Protein AF-A0A0B1T5W8-F1 (afdb_monomer_lite)

Sequence (127 aa):
MLEKVLCLLLAILAVNAQQQIPCGLPPFTSRMPQKQAEQLTQVWANYRNGTPCTAEQKRTTEIIGSLTEEERNAVFDEGQDGIPVEDQFDTTPEFIKSLSPEVRNGFDAIWMDPELTDQDKVSFGSQ

Foldseek 3Di:
DVVVVVVVVVVVVPPDPPVPDDDAQDPLLVQADPVLSVVLCVLRVPDDPPDDCVSSVVVNVVSLVPDDPVRNCSSPVDPDPPPPPPPVPPVDDVVLVPDDPVVNVVLCCLVVDPVDDPVRSVVVVPD

pLDDT: mean 79.49, std 16.27, range [47.09, 95.12]

Structure (mmCIF, N/CA/C/O backbone):
data_AF-A0A0B1T5W8-F1
#
_entry.id   AF-A0A0B1T5W8-F1
#
loop_
_atom_site.group_PDB
_atom_site.id
_atom_site.type_symbol
_atom_site.label_atom_id
_atom_site.label_alt_id
_atom_site.label_comp_id
_atom_site.label_asym_id
_atom_site.label_entity_id
_atom_site.label_seq_id
_atom_site.pdbx_PDB_ins_code
_atom_site.Cartn_x
_atom_site.Cartn_y
_atom_site.Cartn_z
_atom_site.occupancy
_atom_site.B_iso_or_equiv
_atom_site.auth_seq_id
_atom_site.auth_comp_id
_atom_site.auth_asym_id
_atom_site.auth_atom_id
_atom_site.pdbx_PDB_model_num
ATOM 1 N N . MET A 1 1 ? 45.057 8.709 16.694 1.00 57.62 1 MET A N 1
ATOM 2 C CA . MET A 1 1 ? 44.213 9.575 15.833 1.00 57.62 1 MET A CA 1
ATOM 3 C C . MET A 1 1 ? 43.598 8.785 14.680 1.00 57.62 1 MET A C 1
ATOM 5 O O . MET A 1 1 ? 42.393 8.862 14.513 1.00 57.62 1 MET A O 1
ATOM 9 N N . LEU A 1 2 ? 44.378 7.973 13.955 1.00 55.84 2 LEU A N 1
ATOM 10 C CA . LEU A 1 2 ? 43.911 7.163 12.818 1.00 55.84 2 LEU A CA 1
ATOM 11 C C . LEU A 1 2 ? 42.876 6.076 13.190 1.00 55.84 2 LEU A C 1
ATOM 13 O O . LEU A 1 2 ? 41.911 5.865 12.467 1.00 55.84 2 LEU A O 1
ATOM 17 N N . GLU A 1 3 ? 43.022 5.460 14.364 1.00 54.47 3 GLU A N 1
ATOM 18 C CA . GLU A 1 3 ? 42.133 4.390 14.854 1.00 54.47 3 GLU A CA 1
ATOM 19 C C . GLU A 1 3 ? 4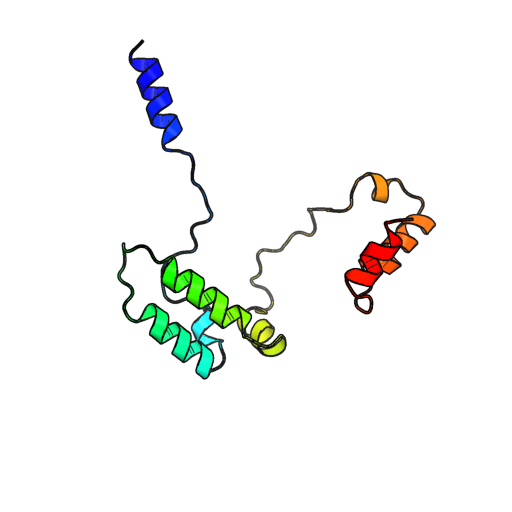0.693 4.870 15.128 1.00 54.47 3 GLU A C 1
ATOM 21 O O . GLU A 1 3 ? 39.723 4.193 14.803 1.00 54.47 3 GLU A O 1
ATOM 26 N N . LYS A 1 4 ? 40.538 6.099 15.644 1.00 54.41 4 LYS A N 1
ATOM 27 C CA . LYS A 1 4 ? 39.221 6.713 15.888 1.00 54.41 4 LYS A CA 1
ATOM 28 C C . LYS A 1 4 ? 38.522 7.115 14.586 1.00 54.41 4 LYS A C 1
ATOM 30 O O . LYS A 1 4 ? 37.302 7.036 14.505 1.00 54.41 4 LYS A O 1
ATOM 35 N N . VAL A 1 5 ? 39.296 7.516 13.573 1.00 59.69 5 VAL A N 1
ATOM 36 C CA . VAL A 1 5 ? 38.782 7.860 12.236 1.00 59.69 5 VAL A CA 1
ATOM 37 C C . VAL A 1 5 ? 38.304 6.604 11.505 1.00 59.69 5 VAL A C 1
ATOM 39 O O . VAL A 1 5 ? 37.260 6.645 10.864 1.00 59.69 5 VAL A O 1
ATOM 42 N N . LEU A 1 6 ? 39.001 5.474 11.664 1.00 59.00 6 LEU A N 1
ATOM 43 C CA . LEU A 1 6 ? 38.588 4.193 11.087 1.00 59.00 6 LEU A CA 1
ATOM 44 C C . LEU A 1 6 ? 37.260 3.694 11.684 1.00 59.00 6 LEU A C 1
ATOM 46 O O . LEU A 1 6 ? 36.373 3.298 10.935 1.00 59.00 6 LEU A O 1
ATOM 50 N N . CYS A 1 7 ? 37.075 3.789 13.006 1.00 55.28 7 CYS A N 1
ATOM 51 C CA . CYS A 1 7 ? 35.799 3.436 13.643 1.00 55.28 7 CYS A CA 1
ATOM 52 C C . CYS A 1 7 ? 34.645 4.365 13.235 1.00 55.28 7 CYS A C 1
ATOM 54 O O . CYS A 1 7 ? 33.532 3.893 13.023 1.00 55.28 7 CYS A O 1
ATOM 56 N N . LEU A 1 8 ? 34.902 5.669 13.082 1.00 54.25 8 LEU A N 1
ATOM 57 C CA . LEU A 1 8 ? 33.902 6.622 12.584 1.00 54.25 8 LEU A CA 1
ATOM 58 C C . LEU A 1 8 ? 33.515 6.340 11.124 1.00 54.25 8 LEU A C 1
ATOM 60 O O . LEU A 1 8 ? 32.337 6.409 10.793 1.00 54.25 8 LEU A O 1
ATOM 64 N N . LEU A 1 9 ? 34.468 5.956 10.267 1.00 54.38 9 LEU A N 1
ATOM 65 C CA . LEU A 1 9 ? 34.186 5.561 8.881 1.00 54.38 9 LEU A CA 1
ATOM 66 C C . LEU A 1 9 ? 33.407 4.240 8.788 1.00 54.38 9 LEU A C 1
ATOM 68 O O . LEU A 1 9 ? 32.531 4.116 7.937 1.00 54.38 9 LEU A O 1
ATOM 72 N N . LEU A 1 10 ? 33.669 3.279 9.679 1.00 56.25 10 LEU A N 1
ATOM 73 C CA . LEU A 1 10 ? 32.909 2.025 9.740 1.00 56.25 10 LEU A CA 1
ATOM 74 C C . LEU A 1 10 ? 31.481 2.229 10.273 1.00 56.25 10 LEU A C 1
ATOM 76 O O . LEU A 1 10 ? 30.556 1.583 9.789 1.00 56.25 10 LEU A O 1
ATOM 80 N N . ALA A 1 11 ? 31.274 3.160 11.209 1.00 49.84 11 ALA A N 1
ATOM 81 C CA . ALA A 1 11 ? 29.947 3.467 11.746 1.00 49.84 11 ALA A CA 1
ATOM 82 C C . ALA A 1 11 ? 29.019 4.152 10.722 1.00 49.84 11 ALA A C 1
ATOM 84 O O . ALA A 1 11 ? 27.809 3.937 10.758 1.00 49.84 11 ALA A O 1
ATOM 85 N N . ILE A 1 12 ? 29.564 4.929 9.776 1.00 50.50 12 ILE A N 1
ATOM 86 C CA . ILE A 1 12 ? 28.768 5.602 8.730 1.00 50.50 12 ILE A CA 1
ATOM 87 C C . ILE A 1 12 ? 28.175 4.595 7.722 1.00 50.50 12 ILE A C 1
ATOM 89 O O . ILE A 1 12 ? 27.144 4.873 7.115 1.00 50.50 12 ILE A O 1
ATOM 93 N N . LEU A 1 13 ? 28.752 3.396 7.577 1.00 48.97 13 LEU A N 1
ATOM 94 C CA . LEU A 1 13 ? 28.234 2.362 6.668 1.00 48.97 13 LEU A CA 1
ATOM 95 C C . LEU A 1 13 ? 27.066 1.543 7.251 1.00 48.97 13 LEU A C 1
ATOM 97 O O . LEU A 1 13 ? 26.476 0.741 6.532 1.00 48.97 13 LEU A O 1
ATOM 101 N N . ALA A 1 14 ? 26.711 1.733 8.527 1.00 50.97 14 ALA A N 1
ATOM 102 C CA . ALA A 1 14 ? 25.687 0.939 9.216 1.00 50.97 14 ALA A CA 1
ATOM 103 C C . ALA A 1 14 ? 24.286 1.586 9.244 1.00 50.97 14 ALA A C 1
ATOM 105 O O . ALA A 1 14 ? 23.410 1.117 9.969 1.00 50.97 14 ALA A O 1
ATOM 106 N N . VAL A 1 15 ? 24.043 2.653 8.474 1.00 48.34 15 VAL A N 1
ATOM 107 C CA . VAL A 1 15 ? 22.740 3.342 8.437 1.00 48.34 15 VAL A CA 1
ATOM 108 C C . VAL A 1 15 ? 22.081 3.159 7.072 1.00 48.34 15 VAL A C 1
ATOM 110 O O . VAL A 1 15 ? 22.175 4.030 6.216 1.00 48.34 15 VAL A O 1
ATOM 113 N N . ASN A 1 16 ? 21.427 2.013 6.862 1.00 48.19 16 ASN A N 1
ATOM 114 C CA . ASN A 1 16 ? 20.161 1.934 6.115 1.00 48.19 16 ASN A CA 1
ATOM 115 C C . ASN A 1 16 ? 19.570 0.517 6.167 1.00 48.19 16 ASN A C 1
ATOM 117 O O . ASN A 1 16 ? 19.496 -0.198 5.171 1.00 48.19 16 ASN A O 1
ATOM 121 N N . ALA A 1 17 ? 19.096 0.106 7.341 1.00 47.78 17 ALA A N 1
ATOM 122 C CA . ALA A 1 17 ? 18.145 -0.998 7.432 1.00 47.78 17 ALA A CA 1
ATOM 123 C C . ALA A 1 17 ? 16.725 -0.472 7.140 1.00 47.78 17 ALA A C 1
ATOM 125 O O . ALA A 1 17 ? 15.829 -0.566 7.971 1.00 47.78 17 ALA A O 1
ATOM 126 N N . GLN A 1 18 ? 16.513 0.125 5.961 1.00 52.44 18 GLN A N 1
ATOM 127 C CA . GLN A 1 18 ? 15.166 0.146 5.387 1.00 52.44 18 GLN A CA 1
ATOM 128 C C . GLN A 1 18 ? 14.806 -1.321 5.162 1.00 52.44 18 GLN A C 1
ATOM 130 O O . GLN A 1 18 ? 15.633 -2.045 4.613 1.00 52.44 18 GLN A O 1
ATOM 135 N N . GLN A 1 19 ? 13.642 -1.783 5.619 1.00 50.22 19 GLN A N 1
ATOM 136 C CA . GLN A 1 19 ? 13.172 -3.137 5.326 1.00 50.22 19 GLN A CA 1
ATOM 137 C C . GLN A 1 19 ? 13.123 -3.308 3.801 1.00 50.22 19 GLN A C 1
ATOM 139 O O . GLN A 1 19 ? 12.191 -2.856 3.142 1.00 50.22 19 GLN A O 1
ATOM 144 N N . GLN A 1 20 ? 14.191 -3.862 3.222 1.00 62.84 20 GLN A N 1
ATOM 145 C CA . GLN A 1 20 ? 14.327 -4.011 1.781 1.00 62.84 20 GLN A CA 1
ATOM 146 C C . GLN A 1 20 ? 13.393 -5.145 1.377 1.00 62.84 20 GLN A C 1
ATOM 148 O O . GLN A 1 20 ? 13.707 -6.317 1.585 1.00 62.84 20 GLN A O 1
ATOM 153 N N . ILE A 1 21 ? 12.225 -4.795 0.835 1.00 77.94 21 ILE A N 1
ATOM 154 C CA . ILE A 1 21 ? 11.339 -5.767 0.195 1.00 77.94 21 ILE A CA 1
ATOM 155 C C . ILE A 1 21 ? 12.173 -6.480 -0.879 1.00 77.94 21 ILE A C 1
ATOM 157 O O . ILE A 1 21 ? 12.786 -5.796 -1.709 1.00 77.94 21 ILE A O 1
ATOM 161 N N . PRO A 1 22 ? 12.248 -7.823 -0.869 1.00 85.25 22 PRO A N 1
ATOM 162 C CA . PRO A 1 22 ? 13.078 -8.546 -1.816 1.00 85.25 22 PRO A CA 1
ATOM 163 C C . PRO A 1 22 ? 12.623 -8.239 -3.242 1.00 85.25 22 PRO A C 1
ATOM 165 O O . PRO A 1 22 ? 11.434 -8.270 -3.559 1.00 85.25 22 PRO A O 1
ATOM 168 N N . CYS A 1 23 ? 13.581 -7.925 -4.109 1.00 89.81 23 CYS A N 1
ATOM 169 C CA . CYS A 1 23 ? 13.303 -7.718 -5.518 1.00 89.81 23 CYS A CA 1
ATOM 170 C C . CYS A 1 23 ? 12.973 -9.051 -6.195 1.00 89.81 23 CYS A C 1
ATOM 172 O O . CYS A 1 23 ? 13.760 -9.997 -6.142 1.00 89.81 23 CYS A O 1
ATOM 174 N N . GLY A 1 24 ? 11.847 -9.099 -6.892 1.00 90.00 24 GLY A N 1
ATOM 175 C CA . GLY A 1 24 ? 11.400 -10.257 -7.648 1.00 90.00 24 GLY A CA 1
ATOM 176 C C . GLY A 1 24 ? 9.886 -10.256 -7.780 1.00 90.00 24 GLY A C 1
ATOM 177 O O . GLY A 1 24 ? 9.198 -9.466 -7.135 1.00 90.00 24 GLY A O 1
ATOM 178 N N . LEU A 1 25 ? 9.375 -11.160 -8.616 1.00 92.81 25 LEU A N 1
ATOM 179 C CA . LEU A 1 25 ? 7.938 -11.350 -8.749 1.00 92.81 25 LEU A CA 1
ATOM 180 C C . LEU A 1 25 ? 7.347 -11.739 -7.377 1.00 92.81 25 LEU A C 1
ATOM 182 O O . LEU A 1 25 ? 7.791 -12.737 -6.801 1.00 92.81 25 LEU A O 1
ATOM 186 N N . PRO A 1 26 ? 6.373 -10.983 -6.843 1.00 91.06 26 PRO A N 1
ATOM 187 C CA . PRO A 1 26 ? 5.814 -11.264 -5.529 1.00 91.06 26 PRO A CA 1
ATOM 188 C C . PRO A 1 26 ? 5.138 -12.642 -5.435 1.00 91.06 26 PRO A C 1
ATOM 190 O O . PRO A 1 26 ? 4.467 -13.066 -6.379 1.00 91.06 26 PRO A O 1
ATOM 193 N N . PRO A 1 27 ? 5.233 -13.340 -4.291 1.00 89.56 27 PRO A N 1
ATOM 194 C CA . PRO A 1 27 ? 4.669 -14.684 -4.135 1.00 89.56 27 PRO A CA 1
ATOM 195 C C . PRO A 1 27 ? 3.136 -14.711 -4.214 1.00 89.56 27 PRO A C 1
ATOM 197 O O . PRO A 1 27 ? 2.567 -15.694 -4.676 1.00 89.56 27 PRO A O 1
ATOM 200 N N . PHE A 1 28 ? 2.462 -13.619 -3.840 1.00 90.62 28 PHE A N 1
ATOM 201 C CA . PHE A 1 28 ? 0.999 -13.513 -3.885 1.00 90.62 28 PHE A CA 1
ATOM 202 C C . PHE A 1 28 ? 0.429 -13.374 -5.307 1.00 90.62 28 PHE A C 1
ATOM 204 O O . PHE A 1 28 ? -0.787 -13.409 -5.473 1.00 90.62 28 PHE A O 1
ATOM 211 N N . THR A 1 29 ? 1.271 -13.228 -6.342 1.00 91.75 29 THR A N 1
ATOM 212 C CA . THR A 1 29 ? 0.827 -13.069 -7.744 1.00 91.75 29 THR A CA 1
ATOM 213 C C . THR A 1 29 ? -0.111 -14.193 -8.186 1.00 91.75 29 THR A C 1
ATOM 215 O O . THR A 1 29 ? -1.046 -13.950 -8.940 1.00 91.75 29 THR A O 1
ATOM 218 N N . SER A 1 30 ? 0.105 -15.416 -7.691 1.00 89.62 30 SER A N 1
ATOM 219 C CA . SER A 1 30 ? -0.726 -16.588 -7.995 1.00 89.62 30 SER A CA 1
ATOM 220 C C . SER A 1 30 ? -2.149 -16.510 -7.433 1.00 89.62 30 SER A C 1
ATOM 222 O O . SER A 1 30 ? -3.026 -17.212 -7.927 1.00 89.62 30 SER A O 1
ATOM 224 N N . ARG A 1 31 ? -2.378 -15.670 -6.417 1.00 89.38 31 ARG A N 1
ATOM 225 C CA . ARG A 1 31 ? -3.684 -15.456 -5.774 1.00 89.38 31 ARG A CA 1
ATOM 226 C C . ARG A 1 31 ? -4.426 -14.240 -6.327 1.00 89.38 31 ARG A C 1
ATOM 228 O O . ARG A 1 31 ? -5.583 -14.024 -5.989 1.00 89.38 31 ARG A O 1
ATOM 235 N N . MET A 1 32 ? -3.767 -13.432 -7.158 1.00 90.25 32 MET A N 1
ATOM 236 C CA . MET A 1 32 ? -4.370 -12.234 -7.735 1.00 90.25 32 MET A CA 1
ATOM 237 C C . MET A 1 32 ? -5.380 -12.581 -8.835 1.00 90.25 32 MET A C 1
ATOM 239 O O . MET A 1 32 ? -5.234 -13.601 -9.515 1.00 90.25 32 MET A O 1
ATOM 243 N N . PRO A 1 33 ? -6.366 -11.701 -9.089 1.00 92.88 33 PRO A N 1
ATOM 244 C CA . PRO A 1 33 ? -7.212 -11.824 -10.264 1.00 92.88 33 PRO A CA 1
ATOM 245 C C . PRO A 1 33 ? -6.363 -11.827 -11.543 1.00 92.88 33 PRO A C 1
ATOM 247 O O . PRO A 1 33 ? -5.351 -11.127 -11.640 1.00 92.88 33 PRO A O 1
ATOM 250 N N . GLN A 1 34 ? -6.785 -12.613 -12.537 1.00 93.00 34 GLN A N 1
ATOM 251 C CA . GLN A 1 34 ? -5.976 -12.944 -13.716 1.00 93.00 34 GLN A CA 1
ATOM 252 C C . GLN A 1 34 ? -5.372 -11.712 -14.408 1.00 93.00 34 GLN A C 1
ATOM 254 O O . GLN A 1 34 ? -4.181 -11.686 -14.712 1.00 93.00 34 GLN A O 1
ATOM 259 N N . LYS A 1 35 ? -6.174 -10.664 -14.611 1.00 92.81 35 LYS A N 1
ATOM 260 C CA . LYS A 1 35 ? -5.740 -9.434 -15.283 1.00 92.81 35 LYS A CA 1
ATOM 261 C C . LYS A 1 35 ? -4.583 -8.755 -14.540 1.00 92.81 35 LYS A C 1
ATOM 263 O O . LYS A 1 35 ? -3.605 -8.349 -15.163 1.00 92.81 35 LYS A O 1
ATOM 268 N N . GLN A 1 36 ? -4.678 -8.632 -13.221 1.00 93.75 36 GLN A N 1
ATOM 269 C CA . GLN A 1 36 ? -3.677 -7.981 -12.380 1.00 93.75 36 GLN A CA 1
ATOM 270 C C . GLN A 1 36 ? -2.433 -8.866 -12.222 1.00 93.75 36 GLN A C 1
ATOM 272 O O . GLN A 1 36 ? -1.318 -8.350 -12.258 1.00 93.75 36 GLN A O 1
ATOM 277 N N . ALA A 1 37 ? -2.600 -10.191 -12.148 1.00 93.69 37 ALA A N 1
ATOM 278 C CA . ALA A 1 37 ? -1.492 -11.148 -12.151 1.00 93.69 37 ALA A CA 1
ATOM 279 C C . ALA A 1 37 ? -0.664 -11.075 -13.450 1.00 93.69 37 ALA A C 1
ATOM 281 O O . ALA A 1 37 ? 0.571 -11.068 -13.418 1.00 93.69 37 ALA A O 1
ATOM 282 N N . GLU A 1 38 ? -1.332 -10.966 -14.602 1.00 95.12 38 GLU A N 1
ATOM 283 C CA . GLU A 1 38 ? -0.686 -10.790 -15.906 1.00 95.12 38 GLU A CA 1
ATOM 284 C C . GLU A 1 38 ? 0.063 -9.453 -15.987 1.00 95.12 38 GLU A C 1
ATOM 286 O O . GLU A 1 38 ? 1.218 -9.417 -16.417 1.00 95.12 38 GLU A O 1
ATOM 291 N N . GLN A 1 39 ? -0.548 -8.360 -15.514 1.00 94.12 39 GLN A N 1
ATOM 292 C CA . GLN A 1 39 ? 0.107 -7.049 -15.435 1.00 94.12 39 GLN A CA 1
ATOM 293 C C . GLN A 1 39 ? 1.360 -7.092 -14.558 1.00 94.12 39 GLN A C 1
ATOM 295 O O . GLN A 1 39 ? 2.406 -6.571 -14.948 1.00 94.12 39 GLN A O 1
ATOM 300 N N . LEU A 1 40 ? 1.281 -7.749 -13.401 1.00 94.69 40 LEU A N 1
ATOM 301 C CA . LEU A 1 40 ? 2.416 -7.901 -12.502 1.00 94.69 40 LEU A CA 1
ATOM 302 C C . LEU A 1 40 ? 3.539 -8.708 -13.164 1.00 94.69 40 LEU A C 1
ATOM 304 O O . LEU A 1 40 ? 4.696 -8.296 -13.162 1.00 94.69 40 LEU A O 1
ATOM 308 N N . THR A 1 41 ? 3.191 -9.815 -13.818 1.00 94.38 41 THR A N 1
ATOM 309 C CA . THR A 1 41 ? 4.152 -10.648 -14.550 1.00 94.38 41 THR A CA 1
ATOM 310 C C . THR A 1 41 ? 4.876 -9.843 -15.634 1.00 94.38 41 THR A C 1
ATOM 312 O O . THR A 1 41 ? 6.086 -9.983 -15.793 1.00 94.38 41 THR A O 1
ATOM 315 N N . GLN A 1 42 ? 4.177 -8.948 -16.339 1.00 94.88 42 GLN A N 1
ATOM 316 C CA . GLN A 1 42 ? 4.779 -8.072 -17.350 1.00 94.88 42 GLN A CA 1
ATOM 317 C C . GLN A 1 42 ? 5.723 -7.025 -16.750 1.00 94.88 42 GLN A C 1
ATOM 319 O O . GLN A 1 42 ? 6.796 -6.793 -17.306 1.00 94.88 42 GLN A O 1
ATOM 324 N N . VAL A 1 43 ? 5.355 -6.420 -15.615 1.00 94.44 43 VAL A N 1
ATOM 325 C CA . VAL A 1 43 ? 6.214 -5.463 -14.893 1.00 94.44 43 VAL A CA 1
ATOM 326 C C . VAL A 1 43 ? 7.554 -6.107 -14.538 1.00 94.44 43 VAL A C 1
ATOM 328 O O . VAL A 1 43 ? 8.602 -5.500 -14.743 1.00 94.44 43 VAL A O 1
ATOM 331 N N . TRP A 1 44 ? 7.528 -7.355 -14.070 1.00 94.75 44 TRP A N 1
ATOM 332 C CA . TRP A 1 44 ? 8.723 -8.082 -13.641 1.00 94.75 44 TRP A CA 1
ATOM 333 C C . TRP A 1 44 ? 9.411 -8.886 -14.761 1.00 94.75 44 TRP A C 1
ATOM 335 O O . TRP A 1 44 ? 10.493 -9.424 -14.537 1.00 94.75 44 TRP A O 1
ATOM 345 N N . ALA A 1 45 ? 8.852 -8.945 -15.977 1.00 93.75 45 ALA A N 1
ATOM 346 C CA . ALA A 1 45 ? 9.354 -9.795 -17.067 1.00 93.75 45 ALA A CA 1
ATOM 347 C C . ALA A 1 45 ? 10.794 -9.468 -17.499 1.00 93.75 45 ALA A C 1
ATOM 349 O O . ALA A 1 45 ? 11.542 -10.357 -17.904 1.00 93.75 45 ALA A O 1
ATOM 350 N N . ASN A 1 46 ? 11.183 -8.193 -17.418 1.00 90.62 46 ASN A N 1
ATOM 351 C CA . ASN A 1 46 ? 12.507 -7.717 -17.832 1.00 90.62 46 ASN A CA 1
ATOM 352 C C . ASN A 1 46 ? 13.461 -7.471 -16.653 1.00 90.62 46 ASN A C 1
ATOM 354 O O . ASN A 1 46 ? 14.602 -7.053 -16.869 1.00 90.62 46 ASN A O 1
ATOM 358 N N . TYR A 1 47 ? 13.009 -7.719 -15.421 1.00 92.12 47 TYR A N 1
ATOM 359 C CA . TYR A 1 47 ? 13.817 -7.510 -14.228 1.00 92.12 47 TYR A CA 1
ATOM 360 C C . TYR A 1 47 ? 14.992 -8.499 -14.183 1.00 92.12 47 TYR A C 1
ATOM 362 O O . TYR A 1 47 ? 14.854 -9.684 -14.494 1.00 92.12 47 TYR A O 1
ATOM 370 N N . ARG A 1 48 ? 16.171 -8.015 -13.774 1.00 89.44 48 ARG A N 1
ATOM 371 C CA . ARG A 1 48 ? 17.388 -8.829 -13.638 1.00 89.44 48 ARG A CA 1
ATOM 372 C C . ARG A 1 48 ? 17.893 -8.802 -12.207 1.00 89.44 48 ARG A C 1
ATOM 374 O O . ARG A 1 48 ? 17.997 -7.741 -11.596 1.00 89.44 48 ARG A O 1
ATOM 381 N N . ASN A 1 49 ? 18.280 -9.968 -11.699 1.00 87.75 49 ASN A N 1
ATOM 382 C CA . ASN A 1 49 ? 18.827 -10.079 -10.353 1.00 87.75 49 ASN A CA 1
ATOM 383 C C . ASN A 1 49 ? 20.081 -9.194 -10.202 1.00 87.75 49 ASN A C 1
ATOM 385 O O . ASN A 1 49 ? 20.957 -9.199 -11.069 1.00 87.75 49 ASN A O 1
ATOM 389 N N . GLY A 1 50 ? 20.131 -8.406 -9.128 1.00 82.19 50 GLY A N 1
ATOM 390 C CA . GLY A 1 50 ? 21.196 -7.438 -8.862 1.00 82.19 50 GLY A CA 1
ATOM 391 C C . GLY A 1 50 ? 20.978 -6.048 -9.468 1.00 82.19 50 GLY A C 1
ATOM 392 O O . GLY A 1 50 ? 21.812 -5.172 -9.252 1.00 82.19 50 GLY A O 1
ATOM 393 N N . THR A 1 51 ? 19.880 -5.814 -10.197 1.00 87.75 51 THR A N 1
ATOM 394 C CA . THR A 1 51 ? 19.476 -4.459 -10.615 1.00 87.75 51 THR A CA 1
ATOM 395 C C . THR A 1 51 ? 18.527 -3.821 -9.591 1.00 87.75 51 THR A C 1
ATOM 397 O O . THR A 1 51 ? 17.825 -4.546 -8.885 1.00 87.75 51 THR A O 1
ATOM 400 N N . PRO A 1 52 ? 18.489 -2.480 -9.462 1.00 89.06 52 PRO A N 1
ATOM 401 C CA . PRO A 1 52 ? 17.503 -1.816 -8.612 1.00 89.06 52 PRO A CA 1
ATOM 402 C C . PRO A 1 52 ? 16.080 -2.097 -9.109 1.00 89.06 52 PRO A C 1
ATOM 404 O O . PRO A 1 52 ? 15.803 -1.880 -10.283 1.00 89.06 52 PRO A O 1
ATOM 407 N N . CYS A 1 53 ? 15.183 -2.525 -8.217 1.00 91.62 53 CYS A N 1
ATOM 408 C CA . CYS A 1 53 ? 13.799 -2.881 -8.559 1.00 91.62 53 CYS A CA 1
ATOM 409 C C . CYS A 1 53 ? 12.753 -1.845 -8.108 1.00 91.62 53 CYS A C 1
ATOM 411 O O . CYS A 1 53 ? 11.569 -2.151 -7.958 1.00 91.62 53 CYS A O 1
ATOM 413 N N . THR A 1 54 ? 13.175 -0.612 -7.812 1.00 91.12 54 THR A N 1
ATOM 414 C CA . THR A 1 54 ? 12.293 0.425 -7.248 1.00 91.12 54 THR A CA 1
ATOM 415 C C . THR A 1 54 ? 11.138 0.776 -8.189 1.00 91.12 54 THR A C 1
ATOM 417 O O . THR A 1 54 ? 10.040 1.094 -7.733 1.00 91.12 54 THR A O 1
ATOM 420 N N . ALA A 1 55 ? 11.361 0.710 -9.504 1.00 91.62 55 ALA A N 1
ATOM 421 C CA . ALA A 1 55 ? 10.322 0.981 -10.491 1.00 91.62 55 ALA A CA 1
ATOM 422 C C . ALA A 1 55 ? 9.260 -0.130 -10.496 1.00 91.62 55 ALA A C 1
ATOM 424 O O . ALA A 1 55 ? 8.064 0.156 -10.462 1.00 91.62 55 ALA A O 1
ATOM 425 N N . GLU A 1 56 ? 9.693 -1.385 -10.478 1.00 93.62 56 GLU A N 1
ATOM 426 C CA . GLU A 1 56 ? 8.862 -2.586 -10.465 1.00 93.62 56 GLU A CA 1
ATOM 427 C C . GLU A 1 56 ? 8.063 -2.692 -9.164 1.00 93.62 56 GLU A C 1
ATOM 429 O O . GLU A 1 56 ? 6.865 -2.980 -9.188 1.00 93.62 56 GLU A O 1
ATOM 434 N N . GLN A 1 57 ? 8.691 -2.368 -8.031 1.00 92.19 57 GLN A N 1
ATOM 435 C CA . GLN A 1 57 ? 8.023 -2.260 -6.735 1.00 92.19 57 GLN A CA 1
ATOM 436 C C . GLN A 1 57 ? 6.953 -1.169 -6.747 1.00 92.19 57 GLN A C 1
ATOM 438 O O . GLN A 1 57 ? 5.818 -1.422 -6.354 1.00 92.19 57 GLN A O 1
ATOM 443 N N . LYS A 1 58 ? 7.268 0.026 -7.262 1.00 93.38 58 LYS A N 1
ATOM 444 C CA . LYS A 1 58 ? 6.282 1.109 -7.364 1.00 93.38 58 LYS A CA 1
ATOM 445 C C . LYS A 1 58 ? 5.078 0.694 -8.214 1.00 93.38 58 LYS A C 1
ATOM 447 O O . LYS A 1 58 ? 3.940 0.901 -7.803 1.00 93.38 58 LYS A O 1
ATOM 452 N N . ARG A 1 59 ? 5.318 0.073 -9.372 1.00 94.00 59 ARG A N 1
ATOM 453 C CA . ARG A 1 59 ? 4.248 -0.444 -10.241 1.00 94.00 59 ARG A CA 1
ATOM 454 C C . ARG A 1 59 ? 3.434 -1.547 -9.570 1.00 94.00 59 ARG A C 1
ATOM 456 O O . ARG A 1 59 ? 2.219 -1.578 -9.720 1.00 94.00 59 ARG A O 1
ATOM 463 N N . THR A 1 60 ? 4.086 -2.413 -8.802 1.00 93.31 60 THR A N 1
ATOM 464 C CA . THR A 1 60 ? 3.419 -3.441 -7.994 1.00 93.31 60 THR A CA 1
ATOM 465 C C . THR A 1 60 ? 2.452 -2.805 -6.994 1.00 93.31 60 THR A C 1
ATOM 467 O O . THR A 1 60 ? 1.293 -3.208 -6.936 1.00 93.31 60 THR A O 1
ATOM 470 N N . THR A 1 61 ? 2.875 -1.758 -6.278 1.00 91.88 61 THR A N 1
ATOM 471 C CA . THR A 1 61 ? 2.008 -1.015 -5.348 1.00 91.88 61 THR A CA 1
ATOM 472 C C . THR A 1 61 ? 0.826 -0.355 -6.057 1.00 91.88 61 THR A C 1
ATOM 474 O O . THR A 1 61 ? -0.288 -0.396 -5.543 1.00 91.88 61 THR A O 1
ATOM 477 N N . GLU A 1 62 ? 1.036 0.217 -7.247 1.00 94.44 62 GLU A N 1
ATOM 478 C CA . GLU A 1 62 ? -0.046 0.796 -8.060 1.00 94.44 62 GLU A CA 1
ATOM 479 C C . GLU A 1 62 ? -1.090 -0.265 -8.460 1.00 94.44 62 GLU A C 1
ATOM 481 O O . GLU A 1 62 ? -2.290 -0.017 -8.351 1.00 94.44 62 GLU A O 1
ATOM 486 N N . ILE A 1 63 ? -0.650 -1.461 -8.872 1.00 93.62 63 ILE A N 1
ATOM 487 C CA . ILE A 1 63 ? -1.545 -2.566 -9.252 1.00 93.62 63 ILE A CA 1
ATOM 488 C C . ILE A 1 63 ? -2.332 -3.066 -8.034 1.00 93.62 63 ILE A C 1
ATOM 490 O O . ILE A 1 63 ? -3.550 -3.212 -8.121 1.00 93.62 63 ILE A O 1
ATOM 494 N N . ILE A 1 64 ? -1.675 -3.268 -6.888 1.00 92.00 64 ILE A N 1
ATOM 495 C CA . ILE A 1 64 ? -2.343 -3.679 -5.641 1.00 92.00 64 ILE A CA 1
ATOM 496 C C . ILE A 1 64 ? -3.360 -2.626 -5.190 1.00 92.00 64 ILE A C 1
ATOM 498 O O . ILE A 1 64 ? -4.473 -2.968 -4.803 1.00 92.00 64 ILE A O 1
ATOM 502 N N . GLY A 1 65 ? -3.003 -1.342 -5.275 1.00 90.56 65 GLY A N 1
ATOM 503 C CA . GLY A 1 65 ? -3.893 -0.238 -4.918 1.00 90.56 65 GLY A CA 1
ATOM 504 C C . GLY A 1 65 ? -5.128 -0.122 -5.815 1.00 90.56 65 GLY A C 1
ATOM 505 O O . GLY A 1 65 ? -6.108 0.493 -5.408 1.00 90.56 65 GLY A O 1
ATOM 506 N N . SER A 1 66 ? -5.099 -0.721 -7.010 1.00 92.06 66 SER A N 1
ATOM 507 C CA . SER A 1 66 ? -6.242 -0.759 -7.930 1.00 92.06 66 SER A CA 1
ATOM 508 C C . SER A 1 66 ? -7.235 -1.897 -7.664 1.00 92.06 66 SER A C 1
ATOM 510 O O . SER A 1 66 ? -8.293 -1.919 -8.291 1.00 92.06 66 SER A O 1
ATOM 512 N N . LEU A 1 67 ? -6.903 -2.834 -6.768 1.00 90.00 67 LEU A N 1
ATOM 513 C CA . LEU A 1 67 ? -7.784 -3.942 -6.394 1.00 90.00 67 LEU A CA 1
ATOM 514 C C . LEU A 1 67 ? -8.974 -3.458 -5.562 1.00 90.00 67 LEU A C 1
ATOM 516 O O . LEU A 1 67 ? -8.818 -2.579 -4.701 1.00 90.00 67 LEU A O 1
ATOM 520 N N . THR A 1 68 ? -10.132 -4.095 -5.764 1.00 91.94 68 THR A N 1
ATOM 521 C CA . THR A 1 68 ? -11.273 -3.935 -4.852 1.00 91.94 68 THR A CA 1
ATOM 522 C C . THR A 1 68 ? -10.946 -4.505 -3.473 1.00 91.94 68 THR A C 1
ATOM 524 O O . THR A 1 68 ? -9.946 -5.206 -3.288 1.00 91.94 68 THR A O 1
ATOM 527 N N . GLU A 1 69 ? -11.767 -4.186 -2.477 1.00 85.38 69 GLU A N 1
ATOM 528 C CA . GLU A 1 69 ? -11.585 -4.710 -1.124 1.00 85.38 69 GLU A CA 1
ATOM 529 C C . GLU A 1 69 ? -11.681 -6.241 -1.100 1.00 85.38 69 GLU A C 1
ATOM 531 O O . GLU A 1 69 ? -10.835 -6.908 -0.511 1.00 85.38 69 GLU A O 1
ATOM 536 N N . GLU A 1 70 ? -12.628 -6.810 -1.842 1.00 86.12 70 GLU A N 1
ATOM 537 C CA . GLU A 1 70 ? -12.821 -8.255 -1.948 1.00 86.12 70 GLU A CA 1
ATOM 538 C C . GLU A 1 70 ? -11.630 -8.938 -2.629 1.00 86.12 70 GLU A C 1
ATOM 540 O O . GLU A 1 70 ? -11.141 -9.961 -2.150 1.00 86.12 70 GLU A O 1
ATOM 545 N N . GLU A 1 71 ? -11.128 -8.362 -3.728 1.00 88.81 71 GLU A N 1
ATOM 546 C CA . GLU A 1 71 ? -9.938 -8.868 -4.419 1.00 88.81 71 GLU A CA 1
ATOM 547 C C . GLU A 1 71 ? -8.695 -8.777 -3.526 1.00 88.81 71 GLU A C 1
ATOM 549 O O . GLU A 1 71 ? -7.862 -9.681 -3.519 1.00 88.81 71 GLU A O 1
ATOM 554 N N .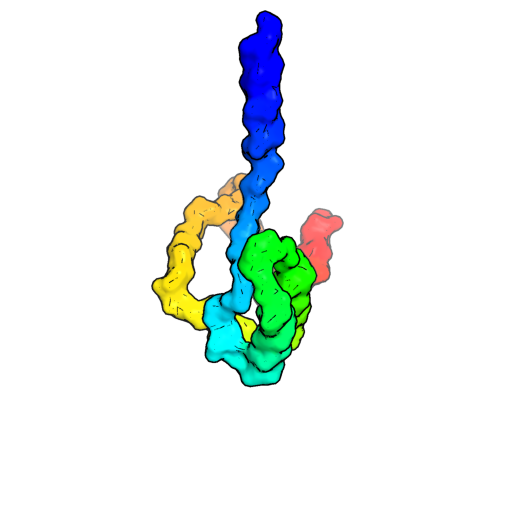 ARG A 1 72 ? -8.563 -7.695 -2.753 1.00 88.50 72 ARG A N 1
ATOM 555 C CA . ARG A 1 72 ? -7.450 -7.495 -1.821 1.00 88.50 72 ARG A CA 1
ATOM 556 C C . ARG A 1 72 ? -7.492 -8.509 -0.686 1.00 88.50 72 ARG A C 1
ATOM 558 O O . ARG A 1 72 ? -6.463 -9.114 -0.393 1.00 88.50 72 ARG A O 1
ATOM 565 N N . ASN A 1 73 ? -8.664 -8.736 -0.105 1.00 85.94 73 ASN A N 1
ATOM 566 C CA . ASN A 1 73 ? -8.848 -9.740 0.934 1.00 85.94 73 ASN A CA 1
ATOM 567 C C . ASN A 1 73 ? -8.524 -11.131 0.374 1.00 85.94 73 ASN A C 1
ATOM 569 O O . ASN A 1 73 ? -7.710 -11.835 0.947 1.00 85.94 73 ASN A O 1
ATOM 573 N N . ALA A 1 74 ? -8.987 -11.492 -0.823 1.00 86.19 74 ALA A N 1
ATOM 574 C CA . ALA A 1 74 ? -8.625 -12.780 -1.428 1.00 86.19 74 ALA A CA 1
ATOM 575 C C . ALA A 1 74 ? -7.102 -12.982 -1.635 1.00 86.19 74 ALA A C 1
ATOM 577 O O . ALA A 1 74 ? -6.614 -14.112 -1.623 1.00 86.19 74 ALA A O 1
ATOM 578 N N . VAL A 1 75 ? -6.339 -11.901 -1.833 1.00 86.38 75 VAL A N 1
ATOM 579 C CA . VAL A 1 75 ? -4.883 -11.953 -2.055 1.00 86.38 75 VAL A CA 1
ATOM 580 C C . VAL A 1 75 ? -4.089 -11.999 -0.747 1.00 86.38 75 VAL A C 1
ATOM 582 O O . VAL A 1 75 ? -3.060 -12.686 -0.691 1.00 86.38 75 VAL A O 1
ATOM 585 N N . PHE A 1 76 ? -4.521 -11.256 0.274 1.00 85.56 76 PHE A N 1
ATOM 586 C CA . PHE A 1 76 ? -3.748 -11.011 1.500 1.00 85.56 76 PHE A CA 1
ATOM 587 C C . PHE A 1 76 ? -4.365 -11.595 2.775 1.00 85.56 76 PHE A C 1
ATOM 589 O O . PHE A 1 76 ? -3.649 -11.735 3.763 1.00 85.56 76 PHE A O 1
ATOM 596 N N . ASP A 1 77 ? -5.640 -11.969 2.755 1.00 75.62 77 ASP A N 1
ATOM 597 C CA . ASP A 1 77 ? -6.348 -12.609 3.865 1.00 75.62 77 ASP A CA 1
ATOM 598 C C . ASP A 1 77 ? -6.144 -14.130 3.796 1.00 75.62 77 ASP A C 1
ATOM 600 O O . ASP A 1 77 ? -7.052 -14.923 3.546 1.00 75.62 77 ASP A O 1
ATOM 604 N N . GLU A 1 78 ? -4.889 -14.556 3.946 1.00 57.81 78 GLU A N 1
ATOM 605 C CA . GLU A 1 78 ? -4.618 -15.941 4.309 1.00 57.81 78 GLU A CA 1
ATOM 606 C C . GLU A 1 78 ? -4.805 -16.080 5.811 1.00 57.81 78 GLU A C 1
ATOM 608 O O . GLU A 1 78 ? -3.983 -15.630 6.613 1.00 57.81 78 GLU A O 1
ATOM 613 N N . GLY A 1 79 ? -5.904 -16.730 6.190 1.00 58.75 79 GLY A N 1
ATOM 614 C CA . GLY A 1 79 ? -6.091 -17.198 7.548 1.00 58.75 79 GLY A CA 1
ATOM 615 C C . GLY A 1 79 ? -4.842 -17.930 8.055 1.00 58.75 79 GLY A C 1
ATOM 616 O O . GLY A 1 79 ? -4.373 -18.881 7.440 1.00 58.75 79 GLY A O 1
ATOM 617 N N . GLN A 1 80 ? -4.372 -17.499 9.226 1.00 49.94 80 GLN A N 1
ATOM 618 C CA . GLN A 1 80 ? -3.549 -18.266 10.172 1.00 49.94 80 GLN A CA 1
ATOM 619 C C . GLN A 1 80 ? -2.047 -18.481 9.894 1.00 49.94 80 GLN A C 1
ATOM 621 O O . GLN A 1 80 ? -1.439 -19.227 10.651 1.00 49.94 80 GLN A O 1
ATOM 626 N N . ASP A 1 81 ? -1.416 -17.769 8.955 1.00 51.22 81 ASP A N 1
ATOM 627 C CA . ASP A 1 81 ? 0.063 -17.640 8.905 1.00 51.22 81 ASP A CA 1
ATOM 628 C C . ASP A 1 81 ? 0.549 -16.194 9.113 1.00 51.22 81 ASP A C 1
ATOM 630 O O . ASP A 1 81 ? 1.732 -15.875 8.952 1.00 51.22 81 ASP A O 1
ATOM 634 N N . GLY A 1 82 ? -0.354 -15.289 9.502 1.00 48.97 82 GLY A N 1
ATOM 635 C CA . GLY A 1 82 ? 0.058 -14.014 10.070 1.00 48.97 82 GLY A CA 1
ATOM 636 C C . GLY A 1 82 ? 0.964 -14.307 11.259 1.00 48.97 82 GLY A C 1
ATOM 637 O O . GLY A 1 82 ? 0.579 -15.077 12.142 1.00 48.97 82 GLY A O 1
ATOM 638 N N . ILE A 1 83 ? 2.163 -13.709 11.292 1.00 52.00 83 ILE A N 1
ATOM 639 C CA . ILE A 1 83 ? 2.893 -13.542 12.556 1.00 52.00 83 ILE A CA 1
ATOM 640 C C . ILE A 1 83 ? 1.819 -13.128 13.555 1.00 52.00 83 ILE A C 1
ATOM 642 O O . ILE A 1 83 ? 1.140 -12.144 13.244 1.00 52.00 83 ILE A O 1
ATOM 646 N N . PRO A 1 84 ? 1.595 -13.876 14.654 1.00 54.31 84 PRO A N 1
ATOM 647 C CA . PRO A 1 84 ? 0.631 -13.469 15.651 1.00 54.31 84 PRO A CA 1
ATOM 648 C C . PRO A 1 84 ? 0.972 -12.026 15.968 1.00 54.31 84 PRO A C 1
ATOM 650 O O . PRO A 1 84 ? 2.049 -11.740 16.498 1.00 54.31 84 PRO A O 1
ATOM 653 N N . VAL A 1 85 ? 0.117 -11.107 15.525 1.00 57.31 85 VAL A N 1
ATOM 654 C CA . VAL A 1 85 ? 0.186 -9.74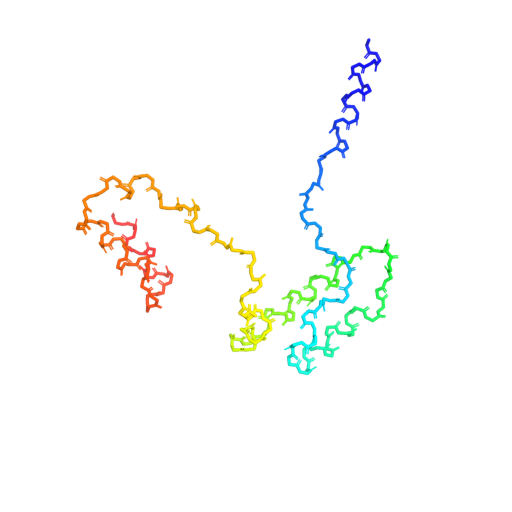6 16.003 1.00 57.31 85 VAL A CA 1
ATOM 655 C C . VAL A 1 85 ? -0.313 -9.941 17.413 1.00 57.31 85 VAL A C 1
ATOM 657 O O . VAL A 1 85 ? -1.511 -10.026 17.652 1.00 57.31 85 VAL A O 1
ATOM 660 N N . GLU A 1 86 ? 0.611 -10.229 18.331 1.00 56.28 86 GLU A N 1
ATOM 661 C CA . GLU A 1 86 ? 0.291 -10.110 19.732 1.00 56.28 86 GLU A CA 1
ATOM 662 C C . GLU A 1 86 ? -0.256 -8.690 19.842 1.00 56.28 86 GLU A C 1
ATOM 664 O O . GLU A 1 86 ? 0.468 -7.728 19.561 1.00 56.28 86 GLU A O 1
ATOM 669 N N . ASP A 1 87 ? -1.523 -8.554 20.234 1.00 59.59 87 ASP A N 1
ATOM 670 C CA . ASP A 1 87 ? -2.175 -7.294 20.618 1.00 59.59 87 ASP A CA 1
ATOM 671 C C . ASP A 1 87 ? -1.483 -6.657 21.853 1.00 59.59 87 ASP A C 1
ATOM 673 O O . ASP A 1 87 ? -2.087 -6.000 22.693 1.00 59.59 87 ASP A O 1
ATOM 677 N N . GLN A 1 88 ? -0.186 -6.910 22.020 1.00 58.06 88 GLN A N 1
ATOM 678 C CA . GLN A 1 88 ? 0.690 -6.498 23.096 1.00 58.06 88 GLN A CA 1
ATOM 679 C C . GLN A 1 88 ? 1.099 -5.035 22.956 1.00 58.06 88 GLN A C 1
ATOM 681 O O . GLN A 1 88 ? 1.478 -4.411 23.949 1.00 58.06 88 GLN A O 1
ATOM 686 N N . PHE A 1 89 ? 0.987 -4.454 21.761 1.00 63.59 89 PHE A N 1
ATOM 687 C CA . PHE A 1 89 ? 1.054 -3.008 21.626 1.00 63.59 89 PHE A CA 1
ATOM 688 C C . PHE A 1 89 ? -0.315 -2.430 21.957 1.00 63.59 89 PHE A C 1
ATOM 690 O O . PHE A 1 89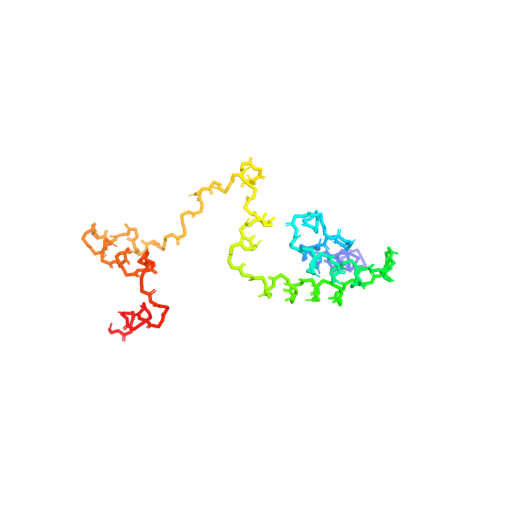 ? -1.118 -2.145 21.077 1.00 63.59 89 PHE A O 1
ATOM 697 N N . ASP A 1 90 ? -0.563 -2.241 23.252 1.00 76.25 90 ASP A N 1
ATOM 698 C CA . ASP A 1 90 ? -1.621 -1.352 23.711 1.00 76.25 90 ASP A CA 1
ATOM 699 C C . ASP A 1 90 ? -1.276 0.072 23.250 1.00 76.25 90 ASP A C 1
ATOM 701 O O . ASP A 1 90 ? -0.564 0.822 23.924 1.00 76.25 90 ASP A O 1
ATOM 705 N N . THR A 1 91 ? -1.745 0.416 22.050 1.00 81.62 91 THR A N 1
ATOM 706 C CA . THR A 1 91 ? -1.572 1.735 21.438 1.00 81.62 91 THR A CA 1
ATOM 707 C C . THR A 1 91 ? -2.481 2.781 22.070 1.00 81.62 91 THR A C 1
ATOM 709 O O . THR A 1 91 ? -2.454 3.938 21.646 1.00 81.62 91 THR A O 1
ATOM 712 N N . THR A 1 92 ? -3.289 2.411 23.069 1.00 86.00 92 THR A N 1
ATOM 713 C CA . THR A 1 92 ? -4.120 3.360 23.801 1.00 86.00 92 THR A CA 1
ATOM 714 C C . THR A 1 92 ? -3.204 4.350 24.521 1.00 86.00 92 THR A C 1
ATOM 716 O O . THR A 1 92 ? -2.364 3.941 25.325 1.00 86.00 92 THR A O 1
ATOM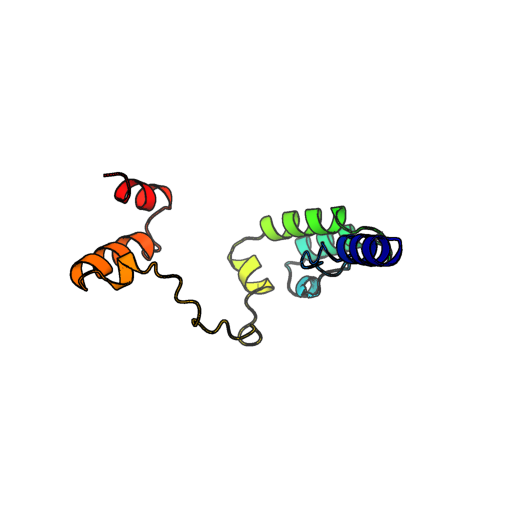 719 N N . PRO A 1 93 ? -3.328 5.664 24.284 1.00 87.12 93 PRO A N 1
ATOM 720 C CA . PRO A 1 93 ? -2.555 6.646 25.029 1.00 87.12 93 PRO A CA 1
ATOM 721 C C . PRO A 1 93 ? -2.848 6.578 26.534 1.00 87.12 93 PRO A C 1
ATOM 723 O O . PRO A 1 93 ? -3.991 6.375 26.946 1.00 87.12 93 PRO A O 1
ATOM 726 N N . GLU A 1 94 ? -1.839 6.837 27.369 1.00 90.12 94 GLU A N 1
ATOM 727 C CA . GLU A 1 94 ? -1.979 6.792 28.836 1.00 90.12 94 GLU A CA 1
ATOM 728 C C . GLU A 1 94 ? -3.100 7.694 29.367 1.00 90.12 94 GLU A C 1
ATOM 730 O O . GLU A 1 94 ? -3.797 7.332 30.316 1.00 90.12 94 GLU A O 1
ATOM 735 N N . PHE A 1 95 ? -3.345 8.841 28.721 1.00 90.69 95 PHE A N 1
ATOM 736 C CA . PHE A 1 95 ? -4.439 9.714 29.134 1.00 90.69 95 PHE A CA 1
ATOM 737 C C . PHE A 1 95 ? -5.797 9.011 29.005 1.00 90.69 95 PHE A C 1
ATOM 739 O O . PHE A 1 95 ? -6.575 9.097 29.947 1.00 90.69 95 PHE A O 1
ATOM 746 N N . ILE A 1 96 ? -6.047 8.238 27.938 1.00 89.12 96 ILE A N 1
ATOM 747 C CA . ILE A 1 96 ? -7.295 7.473 27.748 1.00 89.12 96 ILE A CA 1
ATOM 748 C C . ILE A 1 96 ? -7.409 6.342 28.779 1.00 89.12 96 ILE A C 1
ATOM 750 O O . ILE A 1 96 ? -8.490 6.088 29.322 1.00 89.12 96 ILE A O 1
ATOM 754 N N . LYS A 1 97 ? -6.286 5.700 29.127 1.00 89.12 97 LYS A N 1
ATOM 755 C CA . LYS A 1 97 ? -6.258 4.674 30.183 1.00 89.12 97 LYS A CA 1
ATOM 756 C C . LYS A 1 97 ? -6.609 5.244 31.557 1.00 89.12 97 LYS A C 1
ATOM 758 O O . LYS A 1 97 ? -7.216 4.550 32.367 1.00 89.12 97 LYS A O 1
ATOM 763 N N . SER A 1 98 ? -6.276 6.505 31.813 1.00 91.81 98 SER A N 1
ATOM 764 C CA . SER A 1 98 ? -6.577 7.168 33.087 1.00 91.81 98 SER A CA 1
ATOM 765 C C . SER A 1 98 ? -8.021 7.681 33.224 1.00 91.81 98 SER A C 1
ATOM 767 O O . SER A 1 98 ? -8.422 8.063 34.323 1.00 91.81 98 SER A O 1
ATOM 769 N N . LEU A 1 99 ? -8.811 7.693 32.141 1.00 92.81 99 LEU A N 1
ATOM 770 C CA . LEU A 1 99 ? -10.193 8.188 32.152 1.00 92.81 99 LEU A CA 1
ATOM 771 C C . LEU A 1 99 ? -11.145 7.246 32.897 1.00 92.81 99 LEU A C 1
ATOM 773 O O . LEU A 1 99 ? -10.907 6.040 33.008 1.00 92.81 99 LEU A O 1
ATOM 777 N N . SER A 1 100 ? -12.272 7.798 33.360 1.00 94.69 100 SER A N 1
ATOM 778 C CA . SER A 1 100 ? -13.377 6.978 33.857 1.00 94.69 100 SER A CA 1
ATOM 779 C C . SER A 1 100 ? -13.928 6.084 32.733 1.00 94.69 100 SER A C 1
ATOM 781 O O . SER A 1 100 ? -13.847 6.460 31.558 1.00 94.69 100 SER A O 1
ATOM 783 N N . PRO A 1 101 ? -14.528 4.922 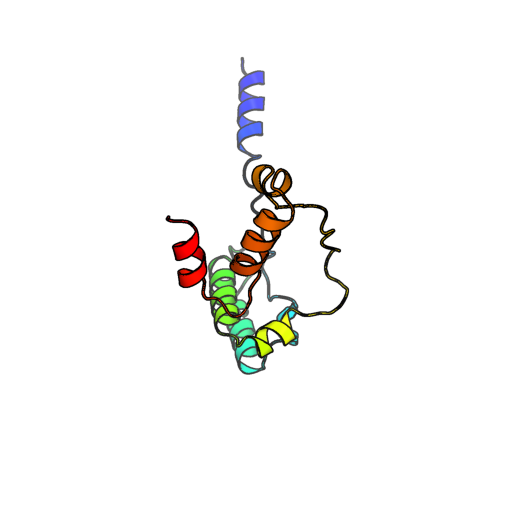33.061 1.00 92.38 101 PRO A N 1
ATOM 784 C CA . PRO A 1 101 ? -15.106 4.032 32.053 1.00 92.38 101 PRO A CA 1
ATOM 785 C C . PRO A 1 101 ? -16.131 4.732 31.158 1.00 92.38 101 PRO A C 1
ATOM 787 O O . PRO A 1 101 ? -16.165 4.498 29.960 1.00 92.38 101 PRO A O 1
ATOM 790 N N . GLU A 1 102 ? -16.928 5.637 31.726 1.00 92.94 102 GLU A N 1
ATOM 791 C CA . GLU A 1 102 ? -17.911 6.430 30.986 1.00 92.94 102 GLU A CA 1
ATOM 792 C C . GLU A 1 102 ? -17.261 7.289 29.897 1.00 92.94 102 GLU A C 1
ATOM 794 O O . GLU A 1 102 ? -17.684 7.253 28.744 1.00 92.94 102 GLU A O 1
ATOM 799 N N . VAL A 1 103 ? -16.201 8.024 30.240 1.00 90.88 103 VAL A N 1
ATOM 800 C CA . VAL A 1 103 ? -15.523 8.897 29.277 1.00 90.88 103 VAL A CA 1
ATOM 801 C C . VAL A 1 103 ? -14.751 8.063 28.255 1.00 90.88 103 VAL A C 1
ATOM 803 O O . VAL A 1 103 ? -14.778 8.387 27.071 1.00 90.88 103 VAL A O 1
ATOM 806 N N . ARG A 1 104 ? -14.119 6.959 28.676 1.00 91.12 104 ARG A N 1
ATOM 807 C CA . ARG A 1 104 ? -13.452 6.027 27.755 1.00 91.12 104 ARG A CA 1
ATOM 808 C C . ARG A 1 104 ? -14.430 5.450 26.730 1.00 91.12 104 ARG A C 1
ATOM 810 O O . ARG A 1 104 ? -14.143 5.505 25.542 1.00 91.12 104 ARG A O 1
ATOM 817 N N . ASN A 1 105 ? -15.606 5.004 27.170 1.00 91.19 105 ASN A N 1
ATOM 818 C CA . ASN A 1 105 ? -16.642 4.494 26.272 1.00 91.19 105 ASN A CA 1
ATOM 819 C C . ASN A 1 105 ? -17.090 5.553 25.253 1.00 91.19 105 ASN A C 1
ATOM 821 O O . ASN A 1 105 ? -17.420 5.207 24.125 1.00 91.19 105 ASN A O 1
ATOM 825 N N . GLY A 1 106 ? -17.084 6.838 25.627 1.00 90.31 106 GLY A N 1
ATOM 826 C CA . GLY A 1 106 ? -17.350 7.937 24.697 1.00 90.31 106 GLY A CA 1
ATOM 827 C C . GLY A 1 106 ? -16.288 8.072 23.602 1.00 90.31 106 GLY A C 1
ATOM 828 O O . GLY A 1 106 ? -16.634 8.309 22.448 1.00 90.31 106 GLY A O 1
ATOM 829 N N . PHE A 1 107 ? -15.007 7.879 23.936 1.00 90.50 107 PHE A N 1
ATOM 830 C CA . PHE A 1 107 ? -13.938 7.821 22.934 1.00 90.50 107 PHE A CA 1
ATOM 831 C C . PHE A 1 107 ? -14.104 6.611 22.016 1.00 90.50 107 PHE A C 1
ATOM 833 O O . PHE A 1 107 ? -14.079 6.769 20.796 1.00 90.50 107 PHE A O 1
ATOM 840 N N . ASP A 1 108 ? -14.309 5.427 22.590 1.00 88.94 108 ASP A N 1
ATOM 841 C CA . ASP A 1 108 ? -14.425 4.187 21.821 1.00 88.94 108 ASP A CA 1
ATOM 842 C C . ASP A 1 108 ? -15.624 4.245 20.861 1.00 88.94 108 ASP A C 1
ATOM 844 O O . ASP A 1 108 ? -15.487 3.908 19.688 1.00 88.94 108 ASP A O 1
ATOM 848 N N . ALA A 1 109 ? -16.762 4.789 21.306 1.00 89.50 109 ALA A N 1
ATOM 849 C CA . ALA A 1 109 ? -17.968 4.948 20.491 1.00 89.50 109 ALA A CA 1
ATOM 850 C C . ALA A 1 109 ? -17.813 5.896 19.290 1.00 89.50 109 ALA A C 1
ATOM 852 O O . ALA A 1 109 ? -18.649 5.867 18.399 1.00 89.50 109 ALA A O 1
ATOM 853 N N . ILE A 1 110 ? -16.783 6.746 19.257 1.00 90.12 110 ILE A N 1
ATOM 854 C CA . ILE A 1 110 ? -16.511 7.634 18.116 1.00 90.12 110 ILE A CA 1
ATOM 855 C C . ILE A 1 110 ? -15.390 7.044 17.265 1.00 90.12 110 ILE A C 1
ATOM 857 O O . ILE A 1 110 ? -15.501 6.917 16.048 1.00 90.12 110 ILE A O 1
ATOM 861 N N . TRP A 1 111 ? -14.276 6.688 17.898 1.00 85.56 111 TRP A N 1
ATOM 862 C CA . TRP A 1 111 ? -13.064 6.322 17.176 1.00 85.56 111 TRP A CA 1
ATOM 863 C C . TRP A 1 111 ? -13.104 4.888 16.645 1.00 85.56 111 TRP A C 1
ATOM 865 O O . TRP A 1 111 ? -12.557 4.639 15.568 1.00 85.56 111 TRP A O 1
ATOM 875 N N . MET A 1 112 ? -13.809 3.979 17.328 1.00 88.00 112 MET A N 1
ATOM 876 C CA . MET A 1 112 ? -13.973 2.581 16.909 1.00 88.00 112 MET A CA 1
ATOM 877 C C . MET A 1 112 ? -15.255 2.320 16.109 1.00 88.00 112 MET A C 1
ATOM 879 O O . MET A 1 112 ? -15.472 1.188 15.686 1.00 88.00 112 MET A O 1
ATOM 883 N N . ASP A 1 113 ? -16.090 3.334 15.869 1.00 87.00 113 ASP A N 1
ATOM 884 C CA . ASP A 1 113 ? -17.300 3.184 15.058 1.00 87.00 113 ASP A CA 1
ATOM 885 C C . ASP A 1 113 ? -16.934 3.030 13.566 1.00 87.00 113 ASP A C 1
ATOM 887 O O . ASP A 1 113 ? -16.288 3.929 13.003 1.00 87.00 113 ASP A O 1
ATOM 891 N N . PRO A 1 114 ? -17.288 1.905 12.915 1.00 85.12 114 PRO A N 1
ATOM 892 C CA . PRO A 1 114 ? -17.029 1.695 11.494 1.00 85.12 114 PRO A CA 1
ATOM 893 C C . PRO A 1 114 ? -17.979 2.483 10.578 1.00 85.12 114 PRO A C 1
ATOM 895 O O . PRO A 1 114 ? -17.685 2.621 9.394 1.00 85.12 114 PRO A O 1
ATOM 898 N N . GLU A 1 115 ? -19.106 2.990 11.087 1.00 89.56 115 GLU A N 1
ATOM 899 C CA . GLU A 1 115 ? -20.086 3.757 10.308 1.00 89.56 115 GLU A CA 1
ATOM 900 C C . GLU A 1 115 ? -19.709 5.244 10.191 1.00 89.56 115 GLU A C 1
ATOM 902 O O . GLU A 1 115 ? -20.182 5.936 9.286 1.00 89.56 115 GLU A O 1
ATOM 907 N N . LEU A 1 116 ? -18.834 5.743 11.072 1.00 86.06 116 LEU A N 1
ATOM 908 C CA . LEU A 1 116 ? -18.360 7.128 11.049 1.00 86.06 116 LEU A CA 1
ATOM 909 C C . LEU A 1 116 ? -17.207 7.325 10.062 1.00 86.06 116 LEU A C 1
ATOM 911 O O . LEU A 1 116 ? -16.218 6.589 10.072 1.00 86.06 116 LEU A O 1
ATOM 915 N N . THR A 1 117 ? -17.287 8.395 9.265 1.00 87.06 117 THR A N 1
ATOM 916 C CA . THR A 1 117 ? -16.186 8.789 8.381 1.00 87.06 117 THR A CA 1
ATOM 917 C C . THR A 1 117 ? -15.044 9.430 9.169 1.00 87.06 117 THR A C 1
ATOM 919 O O . THR A 1 117 ? -15.241 9.990 10.251 1.00 87.06 117 THR A O 1
ATOM 922 N N . ASP A 1 118 ? -13.837 9.432 8.600 1.00 82.56 118 ASP A N 1
ATOM 923 C CA . ASP A 1 118 ? -12.680 10.087 9.223 1.00 82.56 118 ASP A CA 1
ATOM 924 C C . ASP A 1 118 ? -12.920 11.584 9.485 1.00 82.56 118 ASP A C 1
ATOM 926 O O . ASP A 1 118 ? -12.444 12.129 10.481 1.00 82.56 118 ASP A O 1
ATOM 930 N N . GLN A 1 119 ? -13.689 12.261 8.622 1.00 83.31 119 GLN A N 1
ATOM 931 C CA . GLN A 1 119 ? -14.022 13.676 8.817 1.00 83.31 119 GLN A CA 1
ATOM 932 C C . GLN A 1 119 ? -14.945 13.897 10.016 1.00 83.31 119 GLN A C 1
ATOM 934 O O . GLN A 1 119 ? -14.762 14.864 10.765 1.00 83.31 119 GLN A O 1
ATOM 939 N N . ASP A 1 120 ? -15.902 12.994 10.224 1.00 84.25 120 ASP A N 1
ATOM 940 C CA . ASP A 1 120 ? -16.818 13.071 11.358 1.00 84.25 120 ASP A CA 1
ATOM 941 C C . ASP A 1 120 ? -16.046 12.868 12.666 1.00 84.25 120 ASP A C 1
ATOM 943 O O . ASP A 1 120 ? -16.164 13.683 13.581 1.00 84.25 120 ASP A O 1
ATOM 947 N N . LYS A 1 121 ? -15.152 11.871 12.720 1.00 83.81 121 LYS A N 1
ATOM 948 C CA . LYS A 1 121 ? -14.320 11.571 13.901 1.00 83.81 121 LYS A CA 1
ATOM 949 C C . LYS A 1 121 ? -13.433 12.749 14.322 1.00 83.81 121 LYS A C 1
ATOM 951 O O . LYS A 1 121 ? -13.351 13.077 15.506 1.00 83.81 121 LYS A O 1
ATOM 956 N N . VAL A 1 122 ? -12.810 13.437 13.362 1.00 80.12 122 VAL A N 1
ATOM 957 C CA . VAL A 1 122 ? -11.934 14.597 13.628 1.00 80.12 122 VAL A CA 1
ATOM 958 C C . VAL A 1 122 ? -12.715 15.808 14.153 1.00 80.12 122 VAL A C 1
ATOM 960 O O . VAL A 1 122 ? -12.211 16.562 14.992 1.00 80.12 122 VAL A O 1
ATOM 963 N N . SER A 1 123 ? -13.959 15.985 13.704 1.00 73.50 123 SER A N 1
ATOM 964 C CA . SER A 1 123 ? -14.811 17.110 14.110 1.00 73.50 123 SER A CA 1
ATOM 965 C C . SER A 1 123 ? -15.174 17.067 15.600 1.00 73.50 123 SER A C 1
ATOM 967 O O . SER A 1 123 ? -15.300 18.115 16.236 1.00 73.50 123 SER A O 1
ATOM 969 N N . PHE A 1 124 ? -15.257 15.873 16.195 1.00 64.69 124 PHE A N 1
ATOM 970 C CA . PHE A 1 124 ? -15.495 15.707 17.634 1.00 64.69 124 PHE A CA 1
ATOM 971 C C . PHE A 1 124 ? -14.286 16.068 18.506 1.00 64.69 124 PHE A C 1
ATOM 973 O O . PHE A 1 124 ? -14.466 16.458 19.656 1.00 64.69 124 PHE A O 1
ATOM 980 N N . GLY A 1 125 ? -13.064 15.982 17.974 1.00 58.66 125 GLY A N 1
ATOM 981 C CA . GLY A 1 125 ? -11.833 16.274 18.719 1.00 58.66 125 GLY A CA 1
ATOM 982 C C . GLY A 1 125 ? -11.411 17.747 18.737 1.00 58.66 125 GLY A C 1
ATOM 983 O O . GLY A 1 125 ? -10.403 18.071 19.358 1.00 58.66 125 GLY A O 1
ATOM 984 N N . SER A 1 126 ? -12.135 18.628 18.037 1.00 57.59 126 SER A N 1
ATOM 985 C CA . SER A 1 126 ? -11.747 20.036 17.828 1.00 57.59 126 SER A CA 1
ATOM 986 C C . SER A 1 126 ? -12.540 21.049 18.671 1.00 57.59 126 SER A C 1
ATOM 988 O O . SER A 1 126 ? -12.422 22.251 18.429 1.00 57.59 126 SER A O 1
ATOM 990 N N . GLN A 1 127 ? -13.363 20.581 19.616 1.00 47.09 127 GLN A N 1
ATOM 991 C CA . GLN A 1 127 ? -14.178 21.419 20.508 1.00 47.09 127 GLN A CA 1
ATOM 992 C C . GLN A 1 127 ? -13.547 21.586 21.890 1.00 47.09 127 GLN A C 1
ATOM 994 O O . GLN A 1 127 ? -12.988 20.595 22.409 1.00 47.09 127 GLN A O 1
#

Secondary structure (DSSP, 8-state):
-HHHHHHHHHHHTT------PPSSS-GGGGGS-HHHHHHHHHHHTT--TTS--HHHHHHHHHHHHTS-HHHHHHHH--TT-S----TT---S-HHHHTS-HHHHHHHHHHHS-SSS-HHHHHHHTT-

Organism: Oesophagostomum dentatum (NCBI:txid61180)

Radius of gyration: 22.92 Å; chains: 1; bounding box: 64×40×52 Å